Protein AF-A0A7C7A6F8-F1 (afdb_monomer_lite)

Radius of gyration: 12.97 Å; chains: 1; bounding box: 33×27×26 Å

Structure (mmCIF, N/CA/C/O backbone):
data_AF-A0A7C7A6F8-F1
#
_entry.id   AF-A0A7C7A6F8-F1
#
loop_
_atom_site.group_PDB
_atom_site.id
_atom_site.type_symbol
_atom_site.label_atom_id
_atom_site.label_alt_id
_atom_site.label_comp_id
_atom_site.label_asym_id
_atom_site.label_entity_id
_atom_site.label_seq_id
_atom_site.pdbx_PDB_ins_code
_atom_site.Cartn_x
_atom_site.Cartn_y
_atom_site.Cartn_z
_atom_site.occupancy
_atom_site.B_iso_or_equiv
_atom_site.auth_seq_id
_atom_site.auth_comp_id
_atom_site.auth_asym_id
_atom_site.auth_atom_id
_atom_site.pdbx_PDB_model_num
ATOM 1 N N . MET A 1 1 ? -8.303 21.138 -4.400 1.00 48.66 1 MET A N 1
ATOM 2 C CA . MET A 1 1 ? -7.589 20.026 -3.737 1.00 48.66 1 MET A CA 1
ATOM 3 C C . MET A 1 1 ? -7.174 20.506 -2.352 1.00 48.66 1 MET A C 1
ATOM 5 O O . MET A 1 1 ? -6.359 21.417 -2.269 1.00 48.66 1 MET A O 1
ATOM 9 N N . LYS A 1 2 ? -7.804 20.010 -1.280 1.00 54.38 2 LYS A N 1
ATOM 10 C CA . LYS A 1 2 ? -7.435 20.357 0.104 1.00 54.38 2 LYS A CA 1
ATOM 11 C C . LYS A 1 2 ? -6.334 19.379 0.522 1.00 54.38 2 LYS A C 1
ATOM 13 O O . LYS A 1 2 ? -6.588 18.183 0.590 1.00 54.38 2 LYS A O 1
ATOM 18 N N . LEU A 1 3 ? -5.105 19.855 0.724 1.00 64.69 3 LEU A N 1
ATOM 19 C CA . LEU A 1 3 ? -4.010 19.004 1.197 1.00 64.69 3 LEU A CA 1
ATOM 20 C C . LEU A 1 3 ? -4.166 18.814 2.710 1.00 64.69 3 LEU A C 1
ATOM 22 O O . LEU A 1 3 ? -3.966 19.754 3.474 1.00 64.69 3 LEU A O 1
ATOM 26 N N . MET A 1 4 ? -4.556 17.613 3.134 1.00 70.06 4 MET A N 1
ATOM 27 C CA . MET A 1 4 ? -4.795 17.278 4.540 1.00 70.06 4 MET A CA 1
ATOM 28 C C . MET A 1 4 ? -3.815 16.195 4.978 1.00 70.06 4 MET A C 1
ATOM 30 O O . MET A 1 4 ? -3.798 15.101 4.420 1.00 70.06 4 MET A O 1
ATOM 34 N N . ARG A 1 5 ? -3.009 16.478 6.004 1.00 81.88 5 ARG A N 1
ATOM 35 C CA . ARG A 1 5 ? -2.139 15.477 6.628 1.00 81.88 5 ARG A CA 1
ATOM 36 C C . ARG A 1 5 ? -2.878 14.849 7.806 1.00 81.88 5 ARG A C 1
ATOM 38 O O . ARG A 1 5 ? -2.858 15.396 8.904 1.00 81.88 5 ARG A O 1
ATOM 45 N N . LYS A 1 6 ? -3.543 13.719 7.565 1.00 87.69 6 LYS A N 1
ATOM 46 C CA . LYS A 1 6 ? -4.235 12.942 8.601 1.00 87.69 6 LYS A CA 1
ATOM 47 C C . LYS A 1 6 ? -3.448 11.666 8.925 1.00 87.69 6 LYS A C 1
ATOM 49 O O . LYS A 1 6 ? -2.911 11.053 8.001 1.00 87.69 6 LYS A O 1
ATOM 54 N N . PRO A 1 7 ? -3.357 11.260 10.203 1.00 91.81 7 PRO A N 1
ATOM 55 C CA . PRO A 1 7 ? -2.953 9.904 10.549 1.00 91.81 7 PRO A CA 1
ATOM 56 C C . PRO A 1 7 ? -3.897 8.899 9.885 1.00 91.81 7 PRO A C 1
ATOM 58 O O . PRO A 1 7 ? -5.105 9.132 9.819 1.00 91.81 7 PRO A O 1
ATOM 61 N N . ILE A 1 8 ? -3.341 7.797 9.389 1.00 93.81 8 ILE A N 1
ATOM 62 C CA . ILE A 1 8 ? -4.101 6.725 8.748 1.00 93.81 8 ILE A CA 1
ATOM 63 C C . ILE A 1 8 ? -3.652 5.376 9.298 1.00 93.81 8 ILE A C 1
ATOM 65 O O . ILE A 1 8 ? -2.497 5.206 9.689 1.00 93.81 8 ILE A O 1
ATOM 69 N N . GLU A 1 9 ? -4.546 4.400 9.243 1.00 95.94 9 GLU A N 1
ATOM 70 C CA . GLU A 1 9 ? -4.202 2.987 9.373 1.00 95.94 9 GLU A CA 1
ATOM 71 C C . GLU A 1 9 ? -4.287 2.347 7.989 1.00 95.94 9 GLU A C 1
ATOM 73 O O . GLU A 1 9 ? -5.270 2.542 7.272 1.00 95.94 9 GLU A O 1
ATOM 78 N N . VAL A 1 10 ? -3.256 1.601 7.589 1.00 94.94 10 VAL A N 1
ATOM 79 C CA . VAL A 1 10 ? -3.101 1.121 6.211 1.00 94.94 10 VAL A CA 1
ATOM 80 C C . VAL A 1 10 ? -2.820 -0.376 6.160 1.00 94.94 10 VAL A C 1
ATOM 82 O O . VAL A 1 10 ? -2.011 -0.905 6.916 1.00 94.94 10 VAL A O 1
ATOM 85 N N . ILE A 1 11 ? -3.477 -1.048 5.218 1.00 96.94 11 ILE A N 1
ATOM 86 C CA . ILE A 1 11 ? -3.106 -2.368 4.721 1.00 96.94 11 ILE A CA 1
ATOM 87 C C . ILE A 1 11 ? -2.331 -2.144 3.424 1.00 96.94 11 ILE A C 1
ATOM 89 O O . ILE A 1 11 ? -2.863 -1.601 2.449 1.00 96.94 11 ILE A O 1
ATOM 93 N N . ALA A 1 12 ? -1.076 -2.573 3.418 1.00 96.69 12 ALA A N 1
ATOM 94 C CA . ALA A 1 12 ? -0.179 -2.475 2.279 1.00 96.69 12 ALA A CA 1
ATOM 95 C C . ALA A 1 12 ?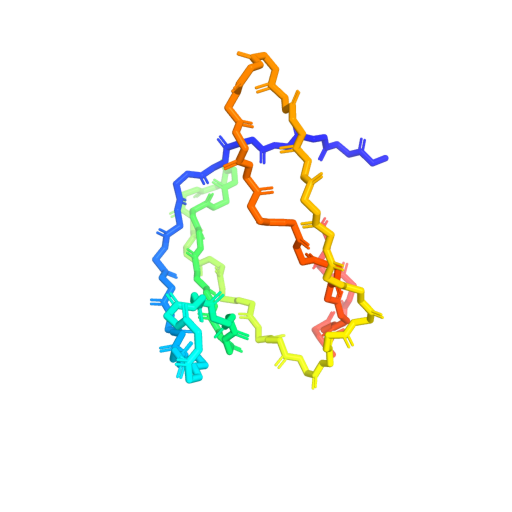 0.522 -3.812 2.046 1.00 96.69 12 ALA A C 1
ATOM 97 O O . ALA A 1 12 ? 0.782 -4.561 2.989 1.00 96.69 12 ALA A O 1
ATOM 98 N N . TRP A 1 13 ? 0.851 -4.088 0.790 1.00 96.50 13 TRP A N 1
ATOM 99 C CA . TRP A 1 13 ? 1.866 -5.083 0.459 1.00 96.50 13 TRP A CA 1
ATOM 100 C C . TRP A 1 13 ? 3.190 -4.370 0.211 1.00 96.50 13 TRP A C 1
ATOM 102 O O . TRP A 1 13 ? 3.215 -3.170 -0.051 1.00 96.50 13 TRP A O 1
ATOM 112 N N . PHE A 1 14 ? 4.293 -5.097 0.314 1.00 96.56 14 PHE A N 1
ATOM 113 C CA . PHE A 1 14 ? 5.615 -4.556 0.033 1.00 96.56 14 PHE A CA 1
ATOM 114 C C . PHE A 1 14 ? 6.117 -5.124 -1.285 1.00 96.56 14 PHE A C 1
ATOM 116 O O . PHE A 1 14 ? 6.046 -6.336 -1.501 1.00 96.56 14 PHE A O 1
ATOM 123 N N . ASP A 1 15 ? 6.598 -4.253 -2.170 1.00 94.44 15 ASP A N 1
ATOM 124 C CA . ASP A 1 15 ? 7.261 -4.699 -3.391 1.00 94.44 15 ASP A CA 1
ATOM 125 C C . ASP A 1 15 ? 8.652 -5.285 -3.094 1.00 94.44 15 ASP A C 1
ATOM 127 O O . ASP A 1 15 ? 9.174 -5.184 -1.983 1.00 94.44 15 ASP A O 1
ATOM 131 N N . PHE A 1 16 ? 9.276 -5.909 -4.095 1.00 95.69 16 PHE A N 1
ATOM 132 C CA . PHE A 1 16 ? 10.611 -6.504 -3.944 1.00 95.69 16 PHE A CA 1
ATOM 133 C C . PHE A 1 16 ? 11.711 -5.485 -3.607 1.00 95.69 16 PHE A C 1
ATOM 135 O O . PHE A 1 16 ? 12.792 -5.877 -3.179 1.00 95.69 16 PHE A O 1
ATOM 142 N N . GLN A 1 17 ? 11.453 -4.188 -3.794 1.00 94.12 17 GLN A N 1
ATOM 143 C CA . GLN A 1 17 ? 12.363 -3.108 -3.414 1.00 94.12 17 GLN A CA 1
ATOM 144 C C . GLN A 1 17 ? 12.085 -2.595 -1.990 1.00 94.12 17 GLN A C 1
ATOM 146 O O . GLN A 1 17 ? 12.750 -1.667 -1.536 1.00 94.12 17 GLN A O 1
ATOM 151 N N . GLY A 1 18 ? 11.116 -3.187 -1.284 1.00 93.50 18 GLY A N 1
ATOM 152 C CA . GLY A 1 18 ? 10.729 -2.811 0.071 1.00 93.50 18 GLY A CA 1
ATOM 153 C C . GLY A 1 18 ? 9.806 -1.595 0.143 1.00 93.50 18 GLY A C 1
ATOM 154 O O . GLY A 1 18 ? 9.598 -1.064 1.232 1.00 93.50 18 GLY A O 1
ATOM 155 N N . ASN A 1 19 ? 9.234 -1.136 -0.974 1.00 94.06 19 ASN A N 1
ATOM 156 C CA . ASN A 1 19 ? 8.279 -0.034 -0.931 1.00 94.06 19 ASN A CA 1
ATOM 157 C C . ASN A 1 19 ? 6.908 -0.542 -0.487 1.00 94.06 19 ASN A C 1
ATOM 159 O O . ASN A 1 19 ? 6.374 -1.483 -1.074 1.00 94.06 19 ASN A O 1
ATOM 163 N N . ALA A 1 20 ? 6.303 0.134 0.489 1.00 94.88 20 ALA A N 1
ATOM 164 C CA . ALA A 1 20 ? 4.912 -0.104 0.851 1.00 94.88 20 ALA A CA 1
ATOM 165 C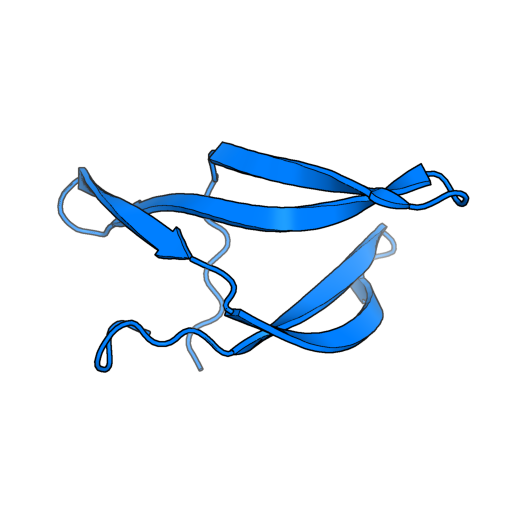 C . ALA A 1 20 ? 3.990 0.373 -0.280 1.00 94.88 20 ALA A C 1
ATOM 167 O O . ALA A 1 20 ? 4.087 1.519 -0.725 1.00 94.88 20 ALA A O 1
ATOM 168 N N . VAL A 1 21 ? 3.092 -0.497 -0.731 1.00 95.50 21 VAL A N 1
ATOM 169 C CA . VAL A 1 21 ? 2.097 -0.241 -1.772 1.00 95.50 21 VAL A CA 1
ATOM 170 C C . VAL A 1 21 ? 0.699 -0.386 -1.155 1.00 95.50 21 VAL A C 1
ATOM 172 O O . VAL A 1 21 ? 0.339 -1.481 -0.707 1.00 95.50 21 VAL A O 1
ATOM 175 N N . PRO A 1 22 ? -0.099 0.694 -1.085 1.00 95.31 22 PRO A N 1
ATOM 176 C CA . PRO A 1 22 ? -1.371 0.678 -0.370 1.00 95.31 22 PRO A CA 1
ATOM 177 C C . PRO A 1 22 ? -2.439 -0.134 -1.118 1.00 95.31 22 PRO A C 1
ATOM 179 O O . PRO A 1 22 ? -2.584 -0.017 -2.332 1.00 95.31 22 PRO A O 1
ATOM 182 N N . ILE A 1 23 ? -3.220 -0.923 -0.374 1.00 95.38 23 ILE A N 1
ATOM 183 C CA . ILE A 1 23 ? -4.411 -1.642 -0.876 1.00 95.38 23 ILE A CA 1
ATOM 184 C C . ILE A 1 23 ? -5.681 -0.999 -0.321 1.00 95.38 23 ILE A C 1
ATOM 186 O O . ILE A 1 23 ? -6.695 -0.854 -1.001 1.00 95.38 23 ILE A O 1
ATOM 190 N N . ARG A 1 24 ? -5.648 -0.655 0.965 1.00 94.44 24 ARG A N 1
ATOM 191 C CA . ARG A 1 24 ? -6.790 -0.131 1.705 1.00 94.44 24 ARG A CA 1
ATOM 192 C C . ARG A 1 24 ? -6.270 0.648 2.892 1.00 94.44 24 ARG A C 1
ATOM 194 O O . ARG A 1 24 ? -5.338 0.199 3.554 1.00 94.44 24 ARG A O 1
ATOM 201 N N . PHE A 1 25 ? -6.890 1.771 3.198 1.00 94.19 25 PHE A N 1
ATOM 202 C CA . PHE A 1 25 ? -6.584 2.517 4.408 1.00 94.19 25 PHE A CA 1
ATOM 203 C C . PHE A 1 25 ? -7.859 3.058 5.036 1.00 94.19 25 PHE A C 1
ATOM 205 O O . PHE A 1 25 ? -8.921 3.067 4.414 1.00 94.19 25 PHE A O 1
ATOM 212 N N . ARG A 1 26 ? -7.769 3.472 6.294 1.00 93.88 26 ARG A N 1
ATOM 213 C CA . ARG A 1 26 ? -8.827 4.220 6.961 1.00 93.88 26 ARG A CA 1
ATOM 214 C C . ARG A 1 26 ? -8.255 5.402 7.719 1.00 93.88 26 ARG A C 1
ATOM 216 O O . ARG A 1 26 ? -7.099 5.371 8.139 1.00 93.88 26 ARG A O 1
ATOM 223 N N . TYR A 1 27 ? -9.071 6.429 7.873 1.00 92.88 27 TYR A N 1
ATOM 224 C CA . TYR A 1 27 ? -8.728 7.646 8.593 1.00 92.88 27 TYR A CA 1
ATOM 225 C C . TYR A 1 27 ? -9.954 8.185 9.321 1.00 92.88 27 TYR A C 1
ATOM 227 O O . TYR A 1 27 ? -11.088 7.863 8.973 1.00 92.88 27 TYR A O 1
ATOM 235 N N . GLU A 1 28 ? -9.716 9.009 10.331 1.00 93.19 28 GLU A N 1
ATOM 236 C CA . GLU A 1 28 ? -10.769 9.713 11.057 1.00 93.19 28 GLU A CA 1
ATOM 237 C C . GLU A 1 28 ? -11.152 11.001 10.307 1.00 93.19 28 GLU A C 1
ATOM 239 O O . GLU A 1 28 ? -10.287 11.831 9.979 1.00 93.19 28 GLU A O 1
ATOM 244 N N . ASP A 1 29 ? -12.432 11.163 9.973 1.00 89.44 29 ASP A N 1
ATOM 245 C CA . ASP A 1 29 ? -12.941 12.344 9.271 1.00 89.44 29 ASP A CA 1
ATOM 246 C C . ASP A 1 29 ? -13.140 13.554 10.206 1.00 89.44 29 ASP A C 1
ATOM 248 O O . ASP A 1 29 ? -12.576 13.615 11.296 1.00 89.44 29 ASP A O 1
ATOM 252 N N . GLU A 1 30 ? -13.809 14.610 9.737 1.00 88.88 30 GLU A N 1
ATOM 253 C CA . GLU A 1 30 ? -14.052 15.813 10.553 1.00 88.88 30 GLU A CA 1
ATOM 254 C C . GLU A 1 30 ? -15.102 15.576 11.661 1.00 88.88 30 GLU A C 1
ATOM 256 O O . GLU A 1 30 ? -15.121 16.322 12.637 1.00 88.88 30 GLU A O 1
ATOM 261 N N . ASN A 1 31 ? -15.907 14.511 11.559 1.00 92.00 31 ASN A N 1
ATOM 262 C CA . ASN A 1 31 ? -16.942 14.122 12.521 1.00 92.00 31 ASN A CA 1
ATOM 263 C C . ASN A 1 31 ? -16.490 12.995 13.465 1.00 92.00 31 ASN A C 1
ATOM 265 O O . ASN A 1 31 ? -17.324 12.404 14.147 1.00 92.00 31 ASN A O 1
ATOM 269 N N . GLN A 1 32 ? -15.188 12.694 13.508 1.00 91.38 32 GLN A N 1
ATOM 270 C CA . GLN A 1 32 ? -14.617 11.596 14.297 1.00 91.38 32 GLN A CA 1
ATOM 271 C C . GLN A 1 32 ? -15.081 10.196 13.852 1.00 91.38 32 GLN A C 1
ATOM 273 O O . GLN A 1 32 ? -14.989 9.223 14.603 1.00 91.38 32 GLN A O 1
ATOM 278 N N . GLU A 1 33 ? -15.561 10.062 1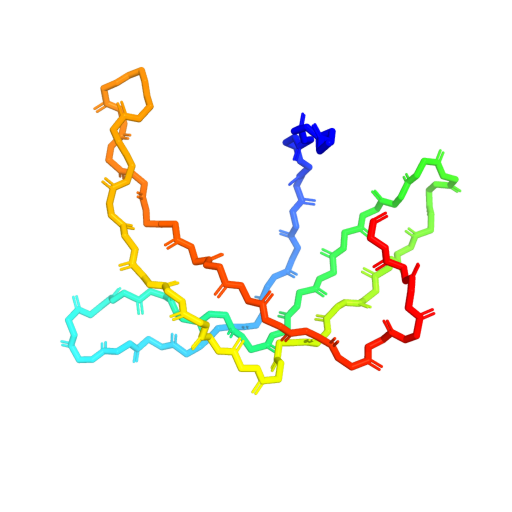2.612 1.00 93.06 33 GLU A N 1
ATOM 279 C CA . GLU A 1 33 ? -15.941 8.770 12.048 1.00 93.06 33 GLU A CA 1
ATOM 280 C C . GLU A 1 33 ? -14.773 8.143 11.280 1.00 93.06 33 GLU A C 1
ATOM 282 O O . GLU A 1 33 ? -14.039 8.812 10.546 1.00 93.06 33 GLU A O 1
ATOM 287 N N . LEU A 1 34 ? -14.612 6.822 11.407 1.00 92.44 34 LEU A N 1
ATOM 288 C CA . LEU A 1 34 ? -13.620 6.080 10.633 1.00 92.44 34 LEU A CA 1
ATOM 289 C C . LEU A 1 34 ? -14.119 5.858 9.204 1.00 92.44 34 LEU A C 1
ATOM 291 O O . LEU A 1 34 ? -14.964 4.998 8.944 1.00 92.44 34 LEU A O 1
ATOM 295 N N . ARG A 1 35 ? -13.529 6.589 8.260 1.00 91.25 35 ARG A N 1
ATOM 296 C CA . ARG A 1 35 ? -13.753 6.422 6.824 1.00 91.25 35 ARG A CA 1
ATOM 297 C C . ARG A 1 35 ? -12.742 5.444 6.258 1.00 91.25 35 ARG A C 1
ATOM 299 O O . ARG A 1 35 ? -11.537 5.603 6.436 1.00 91.25 35 ARG A O 1
ATOM 306 N N . VAL A 1 36 ? -13.242 4.421 5.579 1.00 92.62 36 VAL A N 1
ATOM 307 C CA . VAL A 1 36 ? -12.429 3.431 4.873 1.00 92.62 36 VAL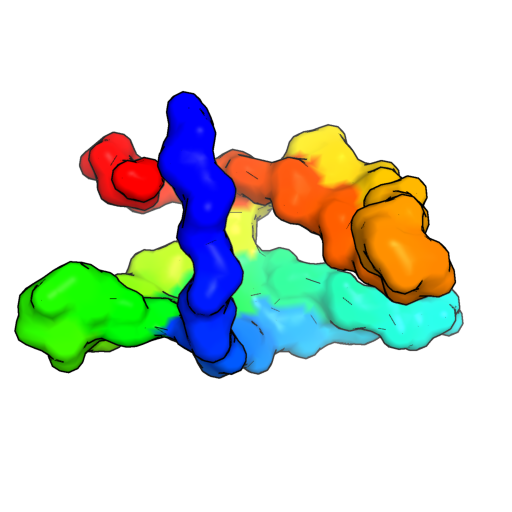 A CA 1
ATOM 308 C C . VAL A 1 36 ? -12.344 3.834 3.411 1.00 92.62 36 VAL A C 1
ATOM 310 O O . VAL A 1 36 ? -13.368 4.108 2.802 1.00 92.62 36 VAL A O 1
ATOM 313 N N . VAL A 1 37 ? -11.140 3.783 2.852 1.00 91.69 37 VAL A N 1
ATOM 314 C CA . VAL A 1 37 ? -10.881 3.982 1.429 1.00 91.69 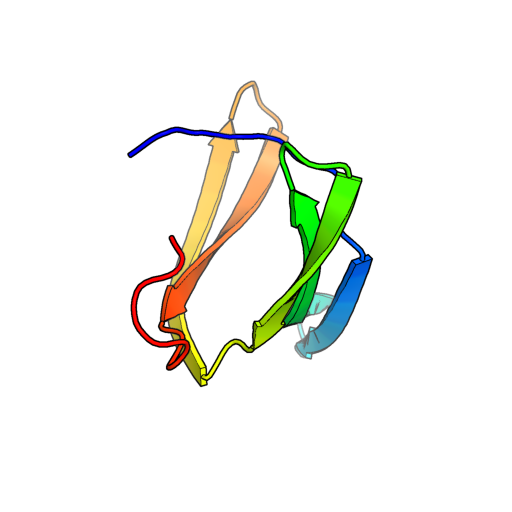37 VAL A CA 1
ATOM 315 C C . VAL A 1 37 ? -10.204 2.740 0.873 1.00 91.69 37 VAL A C 1
ATOM 317 O O . VAL A 1 37 ? -9.189 2.266 1.403 1.00 91.69 37 VAL A O 1
ATOM 320 N N . LYS A 1 38 ? -10.766 2.196 -0.204 1.00 93.31 38 LYS A N 1
ATOM 321 C CA . LYS A 1 38 ? -10.166 1.091 -0.951 1.00 93.31 38 LYS A CA 1
ATOM 322 C C . LYS A 1 38 ? -9.445 1.634 -2.183 1.00 93.31 38 LYS A C 1
ATOM 324 O O . LYS A 1 38 ? -10.012 2.417 -2.933 1.00 93.31 38 LYS A O 1
ATOM 329 N N . VAL A 1 39 ? -8.198 1.213 -2.383 1.00 93.31 39 VAL A N 1
ATOM 330 C CA . VAL A 1 39 ? -7.424 1.543 -3.584 1.00 93.31 39 VAL A CA 1
ATOM 331 C C . VAL A 1 39 ? -7.760 0.517 -4.657 1.00 93.31 39 VAL A C 1
ATOM 333 O O . VAL A 1 39 ? -7.458 -0.665 -4.491 1.00 93.31 39 VAL A O 1
ATOM 336 N N . ASP A 1 40 ? -8.374 0.956 -5.753 1.00 92.00 40 ASP A N 1
ATOM 337 C CA . ASP A 1 40 ? -8.694 0.067 -6.875 1.00 92.00 40 ASP A CA 1
ATOM 338 C C . ASP A 1 40 ? -7.581 0.072 -7.919 1.00 92.00 40 ASP A C 1
ATOM 340 O O . ASP A 1 40 ? -7.221 -0.979 -8.455 1.00 92.00 40 ASP A O 1
ATOM 344 N N . LYS A 1 41 ? -6.982 1.240 -8.175 1.00 92.62 41 LYS A N 1
ATOM 345 C CA . LYS A 1 41 ? -5.874 1.360 -9.121 1.00 92.62 41 LYS A CA 1
ATOM 346 C C . LYS A 1 41 ? -4.872 2.416 -8.690 1.00 92.62 41 LYS A C 1
ATOM 348 O O . LYS A 1 41 ? -5.233 3.527 -8.325 1.00 92.62 41 LYS A O 1
ATOM 353 N N . ILE A 1 42 ? -3.589 2.095 -8.814 1.00 93.44 42 ILE A N 1
ATOM 354 C CA . ILE A 1 42 ? -2.516 3.084 -8.705 1.00 93.44 42 ILE A CA 1
ATOM 355 C C . ILE A 1 42 ? -2.296 3.685 -10.092 1.00 93.44 42 ILE A C 1
ATOM 357 O O . ILE A 1 42 ? -1.948 2.979 -11.037 1.00 93.44 42 ILE A O 1
ATOM 361 N N . ILE A 1 43 ? -2.517 4.991 -10.213 1.00 94.81 43 ILE A N 1
ATOM 362 C CA . ILE A 1 43 ? -2.326 5.758 -11.448 1.00 94.81 43 ILE A CA 1
ATOM 363 C C . ILE A 1 43 ? -0.857 6.168 -11.586 1.00 94.81 43 ILE A C 1
ATOM 365 O O . ILE A 1 43 ? -0.298 6.125 -12.681 1.00 94.81 43 ILE A O 1
ATOM 369 N N . LYS A 1 44 ? -0.224 6.573 -10.478 1.00 93.31 44 LYS A N 1
ATOM 370 C CA . LYS A 1 44 ? 1.147 7.094 -10.470 1.00 93.31 44 LYS A CA 1
ATOM 371 C C . LYS A 1 44 ? 1.869 6.755 -9.163 1.00 93.31 44 LYS A C 1
ATOM 373 O O . LYS A 1 44 ? 1.255 6.779 -8.098 1.00 93.31 44 LYS A O 1
ATOM 378 N N . LYS A 1 45 ? 3.174 6.484 -9.264 1.00 93.31 45 LYS A N 1
ATOM 379 C CA . LYS A 1 45 ? 4.142 6.358 -8.161 1.00 93.31 45 LYS A CA 1
ATOM 380 C C . LYS A 1 45 ? 5.266 7.364 -8.414 1.00 93.31 45 LYS A C 1
ATOM 382 O O . LYS A 1 45 ? 5.860 7.329 -9.489 1.00 93.31 45 LYS A O 1
ATOM 387 N N . ASP A 1 46 ? 5.536 8.250 -7.462 1.00 91.81 46 ASP A N 1
ATOM 388 C CA . ASP A 1 46 ? 6.577 9.282 -7.567 1.00 91.81 46 ASP A CA 1
ATOM 389 C C . ASP A 1 46 ? 7.329 9.446 -6.236 1.00 91.81 46 ASP A C 1
ATOM 391 O O . ASP A 1 46 ? 6.859 9.002 -5.187 1.00 91.81 46 ASP A O 1
ATOM 395 N N . ILE A 1 47 ? 8.500 10.077 -6.268 1.00 89.44 47 ILE A N 1
ATOM 396 C CA . ILE A 1 47 ? 9.263 10.432 -5.070 1.00 89.44 47 ILE A CA 1
ATOM 397 C C . ILE A 1 47 ? 9.171 11.942 -4.888 1.00 89.44 47 ILE A C 1
ATOM 399 O O . ILE A 1 47 ? 9.815 12.717 -5.594 1.00 89.44 47 ILE A O 1
ATOM 403 N N . ASN A 1 48 ? 8.401 12.361 -3.890 1.00 84.00 48 ASN A N 1
ATOM 404 C CA . ASN A 1 48 ? 8.275 13.760 -3.523 1.00 84.00 48 ASN A CA 1
ATOM 405 C C . ASN A 1 48 ? 9.312 14.106 -2.446 1.00 84.00 48 ASN A C 1
ATOM 407 O O . ASN A 1 48 ? 9.407 13.433 -1.421 1.00 84.00 48 ASN A O 1
ATOM 411 N N . LYS A 1 49 ? 10.096 15.166 -2.662 1.00 81.38 49 LYS A N 1
ATOM 412 C CA . LYS A 1 49 ? 11.092 15.667 -1.702 1.00 81.38 49 LYS A CA 1
ATOM 413 C C . LYS A 1 49 ? 10.548 16.872 -0.943 1.00 81.38 49 LYS A C 1
ATOM 415 O O . LYS A 1 49 ? 11.086 17.976 -1.032 1.00 81.38 49 LYS A O 1
ATOM 420 N N . PHE A 1 50 ? 9.467 16.674 -0.199 1.00 77.81 50 PHE A N 1
ATOM 421 C CA . PHE A 1 50 ? 8.880 17.756 0.582 1.00 77.81 50 PHE A CA 1
ATOM 422 C C . PHE A 1 50 ? 9.732 18.051 1.822 1.00 77.81 50 PHE A C 1
ATOM 424 O O . PHE A 1 50 ? 9.967 17.169 2.649 1.00 77.81 50 PHE A O 1
ATOM 431 N N . ALA A 1 51 ? 10.189 19.299 1.958 1.00 77.19 51 ALA A N 1
ATOM 432 C CA . ALA A 1 51 ? 11.034 19.755 3.069 1.00 77.19 51 ALA A CA 1
ATOM 433 C C . ALA A 1 51 ? 12.270 18.858 3.322 1.00 77.19 51 ALA A C 1
ATOM 435 O O . ALA A 1 51 ? 12.652 18.618 4.463 1.00 77.19 51 ALA A O 1
ATOM 436 N N . GLY A 1 52 ? 12.870 18.319 2.253 1.00 81.88 52 GLY A N 1
ATOM 437 C CA . GLY A 1 52 ? 14.039 17.432 2.330 1.00 81.88 52 GLY A CA 1
ATOM 438 C C . GLY A 1 52 ? 13.727 15.969 2.669 1.00 81.88 52 GLY A C 1
ATOM 439 O O . GLY A 1 52 ? 14.599 15.117 2.513 1.00 81.88 52 GLY A O 1
ATOM 440 N N . ASN A 1 53 ? 12.487 15.646 3.046 1.00 82.69 53 ASN A N 1
ATOM 441 C CA . ASN A 1 53 ? 12.059 14.270 3.277 1.00 82.69 53 ASN A CA 1
ATOM 442 C C . ASN A 1 53 ? 11.644 13.630 1.955 1.00 82.69 53 ASN A C 1
ATOM 444 O O . ASN A 1 53 ? 10.698 14.081 1.311 1.00 82.69 53 ASN A O 1
ATOM 448 N N . SER A 1 54 ? 12.349 12.569 1.560 1.00 83.75 54 SER A N 1
ATOM 449 C CA . SER A 1 54 ? 11.960 11.763 0.401 1.00 83.75 54 SER A CA 1
ATOM 450 C C . SER A 1 54 ? 10.783 10.879 0.797 1.00 83.75 54 SER A C 1
ATOM 452 O O . SER A 1 54 ? 10.942 9.929 1.559 1.00 83.75 54 SER A O 1
ATOM 454 N N . MET A 1 55 ? 9.598 11.224 0.308 1.00 89.31 55 MET A N 1
ATOM 455 C CA . MET A 1 55 ? 8.364 10.487 0.532 1.00 89.31 55 MET A CA 1
ATOM 456 C C . MET A 1 55 ? 7.919 9.834 -0.764 1.00 89.31 55 MET A C 1
ATOM 458 O O . MET A 1 55 ? 7.980 10.433 -1.837 1.00 89.31 55 MET A O 1
ATOM 462 N N . LEU A 1 56 ? 7.446 8.601 -0.644 1.00 91.44 56 LEU A N 1
ATOM 463 C CA . LEU A 1 56 ? 6.818 7.906 -1.748 1.00 91.44 56 LEU A CA 1
ATOM 464 C C . LEU A 1 56 ? 5.370 8.381 -1.873 1.00 91.44 56 LEU A C 1
ATOM 466 O O . LEU A 1 56 ? 4.583 8.242 -0.939 1.00 91.44 56 LEU A O 1
ATOM 470 N N . GLU A 1 57 ? 5.040 8.971 -3.014 1.00 92.31 57 GLU A N 1
ATOM 471 C CA . GLU A 1 57 ? 3.723 9.519 -3.307 1.00 92.31 57 GLU A CA 1
ATOM 472 C C . GLU A 1 57 ? 2.991 8.596 -4.284 1.00 92.31 57 GLU A C 1
ATOM 474 O O . GLU A 1 57 ? 3.501 8.272 -5.360 1.00 92.31 57 GLU A O 1
ATOM 479 N N . TYR A 1 58 ? 1.786 8.172 -3.902 1.00 92.75 58 TYR A N 1
ATOM 480 C CA . TYR A 1 58 ? 0.912 7.360 -4.741 1.00 92.75 58 TYR A CA 1
ATOM 481 C C . TYR A 1 58 ? -0.341 8.142 -5.114 1.00 92.75 58 TYR A C 1
ATOM 483 O O . TYR A 1 58 ? -1.115 8.541 -4.246 1.00 92.75 58 TYR A O 1
ATOM 491 N N . THR A 1 59 ? -0.581 8.304 -6.413 1.00 92.06 59 THR A N 1
ATOM 492 C CA . THR A 1 59 ? -1.871 8.771 -6.926 1.00 92.06 59 THR A CA 1
ATOM 493 C C . THR A 1 59 ? -2.737 7.554 -7.206 1.00 92.06 59 THR A C 1
ATOM 495 O O . THR A 1 59 ? -2.377 6.719 -8.038 1.00 92.06 59 THR A O 1
ATOM 498 N N . CYS A 1 60 ? -3.860 7.450 -6.503 1.00 91.69 60 CYS A N 1
ATOM 499 C CA . CYS A 1 60 ? -4.751 6.298 -6.555 1.00 91.69 60 CYS A CA 1
ATOM 500 C C . CYS A 1 60 ? -6.133 6.697 -7.080 1.00 91.69 60 CYS A C 1
ATOM 502 O O . CYS A 1 60 ? -6.603 7.799 -6.813 1.00 91.69 60 CYS A O 1
ATOM 504 N N . GLU A 1 61 ? -6.774 5.777 -7.790 1.00 89.75 61 GLU A N 1
ATOM 505 C CA . GLU A 1 61 ? -8.195 5.796 -8.119 1.00 89.75 61 GLU A CA 1
ATOM 506 C C . GLU A 1 61 ? -8.949 4.886 -7.145 1.00 89.75 61 GLU A C 1
ATOM 508 O O . GLU A 1 61 ? -8.452 3.817 -6.761 1.00 89.75 61 GLU A O 1
ATOM 513 N N . THR A 1 62 ? -10.144 5.314 -6.755 1.00 87.19 62 THR A N 1
ATOM 514 C CA . THR A 1 62 ? -11.030 4.605 -5.831 1.00 87.19 62 THR A CA 1
ATOM 515 C C . THR A 1 62 ? -12.443 4.602 -6.416 1.00 87.19 62 THR A C 1
ATOM 517 O O . THR A 1 62 ? -12.859 5.565 -7.059 1.00 87.19 62 THR A O 1
ATOM 520 N N . CYS A 1 63 ? -13.188 3.516 -6.227 1.00 73.94 63 CYS A N 1
ATOM 521 C CA . CYS A 1 63 ? -14.561 3.359 -6.718 1.00 73.94 63 CYS A CA 1
ATOM 522 C C . CYS A 1 63 ? -15.618 3.827 -5.708 1.00 73.94 63 CYS A C 1
ATOM 524 O O . CYS A 1 63 ? -16.813 3.638 -5.936 1.00 73.94 63 CYS A O 1
ATOM 526 N N . ASP A 1 64 ? -15.209 4.425 -4.588 1.00 64.06 64 ASP A N 1
ATOM 527 C CA . ASP A 1 64 ? -16.145 4.994 -3.624 1.00 64.06 64 ASP A CA 1
ATOM 528 C C . ASP A 1 64 ? -16.789 6.245 -4.236 1.00 64.06 64 ASP A C 1
ATOM 530 O O . ASP A 1 64 ? -16.116 7.246 -4.465 1.00 64.06 64 ASP A O 1
ATOM 534 N N . ASN A 1 65 ? -18.092 6.155 -4.533 1.00 53.19 65 ASN A N 1
ATOM 535 C CA . ASN A 1 65 ? -18.967 7.169 -5.146 1.00 53.19 65 ASN A CA 1
ATOM 536 C C . ASN A 1 65 ? -18.813 8.594 -4.552 1.00 53.19 65 ASN A C 1
ATOM 538 O O . ASN A 1 65 ? -19.672 9.077 -3.817 1.00 53.19 65 ASN A O 1
ATOM 542 N N . GLY A 1 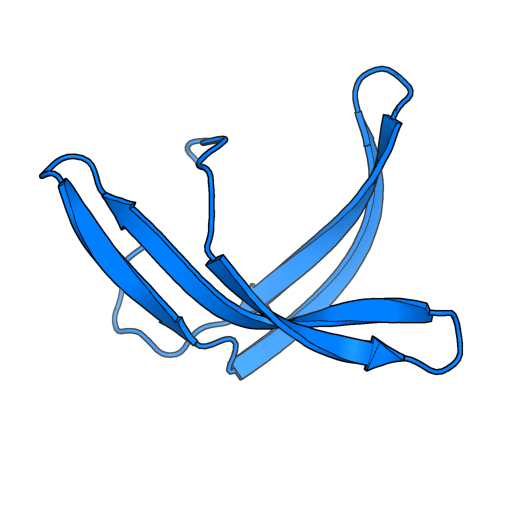66 ? -17.747 9.307 -4.914 1.00 49.28 66 GLY A N 1
ATOM 543 C CA . GLY A 1 66 ? -17.600 10.746 -4.698 1.00 49.28 66 GLY A CA 1
ATOM 544 C C . GLY A 1 66 ? -17.234 11.204 -3.285 1.00 49.28 66 GLY A C 1
ATOM 545 O O . GLY A 1 66 ? -17.445 12.378 -2.988 1.00 49.28 66 GLY A O 1
ATOM 546 N N . ILE A 1 67 ? -16.676 10.351 -2.421 1.00 50.75 67 ILE A N 1
ATOM 547 C CA . ILE A 1 67 ? -16.077 10.831 -1.163 1.00 50.75 67 ILE A CA 1
ATOM 548 C C . ILE A 1 67 ? -14.585 11.070 -1.408 1.00 50.75 67 ILE A C 1
ATOM 550 O O . ILE A 1 67 ? -13.788 10.133 -1.417 1.00 50.75 67 ILE A O 1
ATOM 554 N N . VAL A 1 68 ? -14.247 12.341 -1.644 1.00 46.16 68 VAL A N 1
ATOM 555 C CA . VAL A 1 68 ? -12.882 12.879 -1.775 1.00 46.16 68 VAL A CA 1
ATOM 556 C C . VAL A 1 68 ? -12.624 13.865 -0.646 1.00 46.16 68 VAL A C 1
ATOM 558 O O . VAL A 1 68 ? -13.509 14.720 -0.415 1.00 46.16 68 VAL A O 1
#

pLDDT: mean 86.39, std 13.22, range [46.16, 96.94]

Secondary structure (DSSP, 8-state):
-------EEEEEEE-TT--EEEEEEEEE-TTS-EEEEE--EEEEEEEEEETTEEEEEEEEE--STT--

Sequence (68 aa):
MKLMRKPIEVIAWFDFQGNAVPIRFRYEDENQELRVVKVDKIIKKDINKFAGNSMLEYTCETCDNGIV

Foldseek 3Di:
DDDDDFDKAFDFDADPVRDTHTQKIWTQDPVRDIDIFGFPDFPDWDFDCPVNDTDIDTDTDTPPDDDD